Protein AF-A0A3B0P993-F1 (afdb_monomer)

Radius of gyration: 20.45 Å; Cα contacts (8 Å, |Δi|>4): 70; chains: 1; bounding box: 57×30×55 Å

Solvent-accessible surface area (backbone atoms only — not comparable to full-atom values): 8288 Å² total; per-residue (Å²): 116,65,70,58,52,64,53,58,71,72,54,62,94,84,60,51,72,66,60,55,51,49,55,52,50,53,56,50,48,55,52,50,50,55,50,50,53,48,50,67,77,41,69,59,47,69,56,50,50,52,48,49,60,72,43,39,36,66,57,96,40,86,86,69,94,47,71,62,39,59,54,47,39,54,50,52,52,45,42,50,71,76,55,76,57,54,75,66,53,48,53,49,50,48,57,74,64,61,48,96,76,69,43,75,66,50,54,52,52,27,51,50,48,50,62,77,32,44,68,51,31,53,48,32,42,47,52,48,48,34,70,76,63,71,51,90,75,83,82,84,129

Sequence (141 aa):
MEIIKDIVSKFSITATKEEIIDEINKKLKNSSQIKNEFIEKYKGYEIIEKLIDYFDIFNDCKVTKSVSLTTTVKQMIFQRIKDPKSILGTCNEMKEHNLKTFSKNSFYRALEYISDNRNEILKNINAKLMNDFKRNVEVIW

Mean predicted aligned error: 13.57 Å

Organism: Mycoplasmopsis synoviae (NCBI:txid2109)

Structure (mmCIF, N/CA/C/O backbone):
data_AF-A0A3B0P993-F1
#
_entry.id   AF-A0A3B0P993-F1
#
loop_
_atom_site.group_PDB
_atom_site.id
_atom_site.type_symbol
_atom_site.label_atom_id
_atom_site.label_alt_id
_atom_site.label_comp_id
_atom_site.label_asym_id
_atom_site.label_entity_id
_atom_site.label_seq_id
_atom_site.pdbx_PDB_ins_code
_atom_site.Cartn_x
_atom_site.Cartn_y
_atom_site.Cartn_z
_atom_site.occupancy
_atom_site.B_iso_or_equiv
_atom_site.auth_seq_id
_atom_site.auth_comp_id
_atom_site.auth_asym_id
_atom_site.auth_atom_id
_atom_site.pdbx_PDB_model_num
ATOM 1 N N . MET A 1 1 ? -20.083 -5.662 11.029 1.00 49.81 1 MET A N 1
ATOM 2 C CA . MET A 1 1 ? -21.215 -6.247 11.784 1.00 49.81 1 MET A CA 1
ATOM 3 C C . MET A 1 1 ? -20.991 -6.177 13.303 1.00 49.81 1 MET A C 1
ATOM 5 O O . MET A 1 1 ? -21.950 -5.935 14.021 1.00 49.81 1 MET A O 1
ATOM 9 N N . GLU A 1 2 ? -19.748 -6.288 13.796 1.00 57.84 2 GLU A N 1
ATOM 10 C CA . GLU A 1 2 ? -19.408 -6.186 15.235 1.00 57.84 2 GLU A CA 1
ATOM 11 C C . GLU A 1 2 ? -19.744 -4.836 15.888 1.00 57.84 2 GLU A C 1
ATOM 13 O O . GLU A 1 2 ? -20.284 -4.818 16.985 1.00 57.84 2 GLU A O 1
ATOM 18 N N . ILE A 1 3 ? -19.524 -3.712 15.196 1.00 56.56 3 ILE A N 1
ATOM 19 C CA . ILE A 1 3 ? -19.797 -2.365 15.739 1.00 56.56 3 ILE A CA 1
ATOM 20 C C . ILE A 1 3 ? -21.279 -2.181 16.100 1.00 56.56 3 ILE A C 1
ATOM 22 O O . ILE A 1 3 ? -21.594 -1.582 17.119 1.00 56.56 3 ILE A O 1
ATOM 26 N N . ILE A 1 4 ? -22.194 -2.716 15.285 1.00 60.47 4 ILE A N 1
ATOM 27 C CA . ILE A 1 4 ? -23.638 -2.615 15.543 1.00 60.47 4 ILE A CA 1
ATOM 28 C C . ILE A 1 4 ? -24.016 -3.482 16.750 1.00 60.47 4 ILE A C 1
ATOM 30 O O . ILE A 1 4 ? -24.752 -3.023 17.617 1.00 60.47 4 ILE A O 1
ATOM 34 N N . LYS A 1 5 ? -23.457 -4.697 16.859 1.00 68.88 5 LYS A N 1
ATOM 35 C CA . LYS A 1 5 ? -23.666 -5.569 18.027 1.00 68.88 5 LYS A CA 1
ATOM 36 C C . LYS A 1 5 ? -23.167 -4.932 19.327 1.00 68.88 5 LYS A C 1
ATOM 38 O O . LYS A 1 5 ? -23.862 -5.015 20.330 1.00 68.88 5 LYS A O 1
ATOM 43 N N . ASP A 1 6 ? -22.015 -4.266 19.288 1.00 72.69 6 ASP A N 1
ATOM 44 C CA . ASP A 1 6 ? -21.411 -3.605 20.454 1.00 72.69 6 ASP A CA 1
ATOM 45 C C . ASP A 1 6 ? -22.116 -2.295 20.859 1.00 72.69 6 ASP A C 1
ATOM 47 O O . ASP A 1 6 ? -21.947 -1.793 21.970 1.00 72.69 6 ASP A O 1
ATOM 51 N N . ILE A 1 7 ? -22.899 -1.703 19.952 1.00 66.81 7 ILE A N 1
ATOM 52 C CA . ILE A 1 7 ? -23.781 -0.571 20.263 1.00 66.81 7 ILE A CA 1
ATOM 53 C C . ILE A 1 7 ? -25.062 -1.092 20.911 1.00 66.81 7 ILE A C 1
ATOM 55 O O . ILE A 1 7 ? -25.438 -0.604 21.970 1.00 66.81 7 ILE A O 1
ATOM 59 N N . VAL A 1 8 ? -25.692 -2.107 20.314 1.00 70.88 8 VAL A N 1
ATOM 60 C CA . VAL A 1 8 ? -26.946 -2.692 20.814 1.00 70.88 8 VAL A CA 1
ATOM 61 C C . VAL A 1 8 ? -26.760 -3.342 22.190 1.00 70.88 8 VAL A C 1
ATOM 63 O O . VAL A 1 8 ? -27.646 -3.231 23.029 1.00 70.88 8 VAL A O 1
ATOM 66 N N . SER A 1 9 ? -25.598 -3.943 22.472 1.00 76.00 9 SER A N 1
ATOM 67 C CA . SER A 1 9 ? -25.293 -4.552 23.779 1.00 76.00 9 SER A CA 1
ATOM 68 C C . SER A 1 9 ? -25.231 -3.558 24.946 1.00 76.00 9 SER A C 1
ATOM 70 O O . SE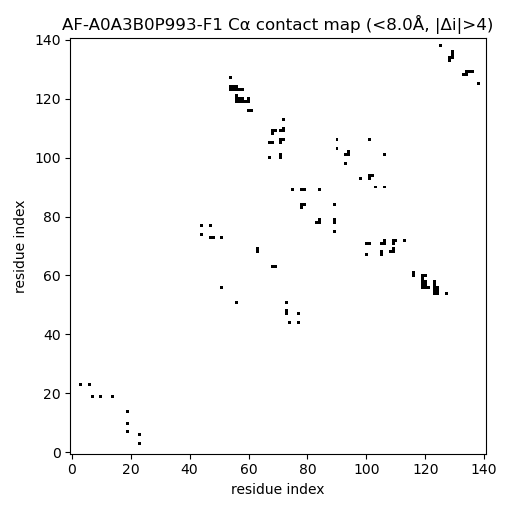R A 1 9 ? -25.266 -3.981 26.099 1.00 76.00 9 SER A O 1
ATOM 72 N N . LYS A 1 10 ? -25.130 -2.252 24.667 1.00 79.00 10 LYS A N 1
ATOM 73 C CA . LYS A 1 10 ? -25.036 -1.182 25.676 1.00 79.00 10 LYS A CA 1
ATOM 74 C C . LYS A 1 10 ? -26.390 -0.567 26.029 1.00 79.00 10 LYS A C 1
ATOM 76 O O . LYS A 1 10 ? -26.448 0.273 26.923 1.00 79.00 10 LYS A O 1
ATOM 81 N N . PHE A 1 11 ? -27.460 -0.963 25.344 1.00 79.31 11 PHE A N 1
ATOM 82 C CA . PHE A 1 11 ? -28.809 -0.482 25.620 1.00 79.31 11 PHE A CA 1
ATOM 83 C C . PHE A 1 11 ? -29.525 -1.358 26.651 1.00 79.31 11 PHE A C 1
ATOM 85 O O . PHE A 1 11 ? -29.370 -2.577 26.678 1.00 79.31 11 PHE A O 1
ATOM 92 N N . SER A 1 12 ? -30.335 -0.717 27.497 1.00 75.62 12 SER A N 1
ATOM 93 C CA . SER A 1 12 ? -31.264 -1.408 28.396 1.00 75.62 12 SER A CA 1
ATOM 94 C C . SER A 1 12 ? -32.321 -2.176 27.595 1.00 75.62 12 SER A C 1
ATOM 96 O O . SER A 1 12 ? -32.716 -1.747 26.514 1.00 75.62 12 SER A O 1
ATOM 98 N N . ILE A 1 13 ? -32.857 -3.259 28.166 1.00 68.88 13 ILE A N 1
ATOM 99 C CA . ILE A 1 13 ? -33.967 -4.049 27.593 1.00 68.88 13 ILE A CA 1
ATOM 100 C C . ILE A 1 13 ? -35.227 -3.184 27.380 1.00 68.88 13 ILE A C 1
ATOM 102 O O . ILE A 1 13 ? -36.074 -3.500 26.552 1.00 68.88 13 ILE A O 1
ATOM 106 N N . THR A 1 14 ? -35.340 -2.072 28.109 1.00 73.81 14 THR A N 1
ATOM 107 C CA . THR A 1 14 ? -36.441 -1.104 28.006 1.00 73.81 14 THR A CA 1
ATOM 108 C C . THR A 1 14 ? -36.248 -0.049 26.916 1.00 73.81 14 THR A C 1
ATOM 110 O O . THR A 1 14 ? -37.134 0.780 26.735 1.00 73.81 14 THR A O 1
ATOM 113 N N . ALA A 1 15 ? -35.100 -0.029 26.231 1.00 74.94 15 ALA A N 1
ATOM 114 C CA . ALA A 1 15 ? -34.830 0.948 25.183 1.00 74.94 15 ALA A CA 1
ATOM 115 C C . ALA A 1 15 ? -35.741 0.710 23.977 1.00 74.94 15 ALA A C 1
ATOM 117 O O . ALA A 1 15 ? -35.928 -0.422 23.520 1.00 74.94 15 ALA A O 1
ATOM 118 N N . THR A 1 16 ? -36.300 1.792 23.451 1.00 81.81 16 THR A N 1
ATOM 119 C CA . THR A 1 16 ? -37.179 1.721 22.287 1.00 81.81 16 THR A CA 1
ATOM 120 C C . THR A 1 16 ? -36.376 1.517 21.008 1.00 81.81 16 THR A C 1
ATOM 122 O O . THR A 1 16 ? -35.192 1.853 20.900 1.00 81.81 16 THR A O 1
ATOM 125 N N . LYS A 1 17 ? -37.032 0.941 19.999 1.00 77.12 17 LYS A N 1
ATOM 126 C CA . LYS A 1 17 ? -36.412 0.680 18.700 1.00 77.12 17 LYS A CA 1
ATOM 127 C C . LYS A 1 17 ? -35.928 1.977 18.045 1.00 77.12 17 LYS A C 1
ATOM 129 O O . LYS A 1 17 ? -34.856 1.968 17.441 1.00 77.12 17 LYS A O 1
ATOM 134 N N . GLU A 1 18 ? -36.684 3.068 18.173 1.00 78.94 18 GLU A N 1
ATOM 135 C CA . GLU A 1 18 ? -36.289 4.376 17.646 1.00 78.94 18 GLU A CA 1
ATOM 136 C C . GLU A 1 18 ? -34.993 4.895 18.287 1.00 78.94 18 GLU A C 1
ATOM 138 O O . GLU A 1 18 ? -34.088 5.294 17.558 1.00 78.94 18 GLU A O 1
ATOM 143 N N . GLU A 1 19 ? -34.843 4.812 19.612 1.00 78.75 19 GLU A N 1
ATOM 144 C CA . GLU A 1 19 ? -33.644 5.290 20.328 1.00 78.75 19 GLU A CA 1
ATOM 145 C C . GLU A 1 19 ? -32.369 4.547 19.905 1.00 78.75 19 GLU A C 1
ATOM 147 O O . GLU A 1 19 ? -31.313 5.153 19.703 1.00 78.75 19 GLU A O 1
ATOM 152 N N . ILE A 1 20 ? -32.469 3.227 19.725 1.00 77.31 20 ILE A N 1
ATOM 153 C CA . ILE A 1 20 ? -31.347 2.394 19.278 1.00 77.31 20 ILE A CA 1
ATOM 154 C C . ILE A 1 20 ? -30.950 2.762 17.842 1.00 77.31 20 ILE A C 1
ATOM 156 O O . ILE A 1 20 ? -29.761 2.880 17.533 1.00 77.31 20 ILE A O 1
ATOM 160 N N . ILE A 1 21 ? -31.934 2.951 16.956 1.00 75.69 21 ILE A N 1
ATOM 161 C CA . ILE A 1 21 ? -31.700 3.336 15.558 1.00 75.69 21 ILE A CA 1
ATOM 162 C C . ILE A 1 21 ? -31.060 4.725 15.481 1.00 75.69 21 ILE A C 1
ATOM 164 O O . ILE A 1 21 ? -30.110 4.908 14.715 1.00 75.69 21 ILE A O 1
ATOM 168 N N . ASP A 1 22 ? -31.520 5.681 16.285 1.00 80.81 22 ASP A N 1
ATOM 169 C CA . ASP A 1 22 ? -30.977 7.037 16.301 1.00 80.81 22 ASP A CA 1
ATOM 170 C C . ASP A 1 22 ? -29.520 7.069 16.762 1.00 80.81 22 ASP A C 1
ATOM 172 O O . ASP A 1 22 ? -28.690 7.705 16.111 1.00 80.81 22 ASP A O 1
ATOM 176 N N . GLU A 1 23 ? -29.154 6.327 17.807 1.00 76.75 23 GLU A N 1
ATOM 177 C CA . GLU A 1 23 ? -27.768 6.279 18.286 1.00 76.75 23 GLU A CA 1
ATOM 178 C C . GLU A 1 23 ? -26.833 5.564 17.296 1.00 76.75 23 GLU A C 1
ATOM 180 O O . GLU A 1 23 ? -25.693 5.996 17.072 1.00 76.75 23 GLU A O 1
ATOM 185 N N . ILE A 1 24 ? -27.321 4.505 16.638 1.00 74.56 24 ILE A N 1
ATOM 186 C CA . ILE A 1 24 ? -26.608 3.851 15.532 1.00 74.56 24 ILE A CA 1
ATOM 187 C C . ILE A 1 24 ? -26.379 4.858 14.399 1.00 74.56 24 ILE A C 1
ATOM 189 O O . ILE A 1 24 ? -25.248 5.012 13.931 1.00 74.56 24 ILE A O 1
ATOM 193 N N . ASN A 1 25 ? -27.417 5.589 13.992 1.00 73.81 25 ASN A N 1
ATOM 194 C CA . ASN A 1 25 ? -27.337 6.585 12.926 1.00 73.81 25 ASN A CA 1
ATOM 195 C C . ASN A 1 25 ? -26.419 7.755 13.291 1.00 73.81 25 ASN A C 1
ATOM 197 O O . ASN A 1 25 ? -25.673 8.230 12.436 1.00 73.81 25 ASN A O 1
ATOM 201 N N . LYS A 1 26 ? -26.409 8.195 14.551 1.00 77.62 26 LYS A N 1
ATOM 202 C CA . LYS A 1 26 ? -25.550 9.274 15.058 1.00 77.62 26 LYS A CA 1
ATOM 203 C C . LYS A 1 26 ? -24.074 8.876 15.018 1.00 77.62 26 LYS A C 1
ATOM 205 O O . LYS A 1 26 ? -23.242 9.617 14.492 1.00 77.62 26 LYS A O 1
ATOM 210 N N . LYS A 1 27 ? -23.741 7.661 15.468 1.00 68.94 27 LYS A N 1
ATOM 211 C CA . LYS A 1 27 ? -22.371 7.122 15.389 1.00 68.94 27 LYS A CA 1
ATOM 212 C C . LYS A 1 27 ? -21.928 6.843 13.954 1.00 68.94 27 LYS A C 1
ATOM 214 O O . LYS A 1 27 ? -20.772 7.098 13.611 1.00 68.94 27 LYS A O 1
ATOM 219 N N . LEU A 1 28 ? -22.832 6.370 13.097 1.00 65.69 28 LEU A N 1
ATOM 220 C CA . LEU A 1 28 ? -22.545 6.170 11.677 1.00 65.69 28 LEU A CA 1
ATOM 221 C C . LEU A 1 28 ? -22.375 7.502 10.932 1.00 65.69 28 LEU A C 1
ATOM 223 O O . LEU A 1 28 ? -21.454 7.608 10.120 1.00 65.69 28 LEU A O 1
ATOM 227 N N . LYS A 1 29 ? -23.152 8.545 11.252 1.00 63.62 29 LYS A N 1
ATOM 228 C CA . LYS A 1 29 ? -22.956 9.906 10.721 1.00 63.62 29 LYS A CA 1
ATOM 229 C C . LYS A 1 29 ? -21.584 10.468 11.092 1.00 63.62 29 LYS A C 1
ATOM 231 O O . LYS A 1 29 ? -20.867 10.912 10.198 1.00 63.62 29 LYS A O 1
ATOM 236 N N . ASN A 1 30 ? -21.147 10.335 12.343 1.00 57.28 30 ASN A N 1
ATOM 237 C CA . ASN A 1 30 ? -19.790 10.740 12.736 1.00 57.28 30 ASN A CA 1
ATOM 238 C C . ASN A 1 30 ? -18.710 9.950 11.970 1.00 57.28 30 ASN A C 1
ATOM 240 O O . ASN A 1 30 ? -17.683 10.502 11.582 1.00 57.28 30 ASN A O 1
ATOM 244 N N . SER A 1 31 ? -18.955 8.672 11.657 1.00 53.19 31 SER A N 1
ATOM 245 C CA . SER A 1 31 ? -18.044 7.879 10.814 1.00 53.19 31 SER A CA 1
ATOM 246 C C . SER A 1 31 ? -17.995 8.347 9.351 1.00 53.19 31 SER A C 1
ATOM 248 O O . SER A 1 31 ? -16.947 8.241 8.711 1.00 53.19 31 SER A O 1
ATOM 250 N N . SER A 1 32 ? -19.097 8.897 8.828 1.00 49.88 32 SER A N 1
ATOM 251 C CA . SER A 1 32 ? -19.141 9.514 7.497 1.00 49.88 32 SER A CA 1
ATOM 252 C C . SER A 1 32 ? -18.419 10.865 7.458 1.00 49.88 32 SER A C 1
ATOM 254 O O . SER A 1 32 ? -17.768 11.176 6.467 1.00 49.88 32 SER A O 1
ATOM 256 N N . GLN A 1 33 ? -18.422 11.608 8.567 1.00 51.19 33 GLN A N 1
ATOM 257 C CA . GLN A 1 33 ? -17.643 12.839 8.728 1.00 51.19 33 GLN A CA 1
ATOM 258 C C . GLN A 1 33 ? -16.131 12.558 8.711 1.00 51.19 33 GLN A C 1
ATOM 260 O O . GLN A 1 33 ? -15.401 13.204 7.967 1.00 51.19 33 GLN A O 1
ATOM 265 N N . ILE A 1 34 ? -15.680 11.503 9.404 1.00 48.59 34 ILE A 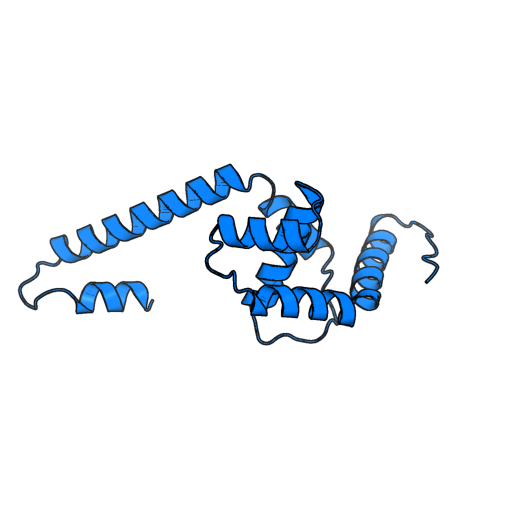N 1
ATOM 266 C CA . ILE A 1 34 ? -14.284 11.024 9.351 1.00 48.59 34 ILE A CA 1
ATOM 267 C C . ILE A 1 34 ? -13.893 10.584 7.928 1.00 48.59 34 ILE A C 1
ATOM 269 O O . ILE A 1 34 ? -12.764 10.809 7.494 1.00 48.59 34 ILE A O 1
ATOM 273 N N . LYS A 1 35 ? -14.815 9.960 7.178 1.00 47.97 35 LYS A N 1
ATOM 274 C CA . LYS A 1 35 ? -14.595 9.639 5.757 1.00 47.97 35 LYS A CA 1
ATOM 275 C C . LYS A 1 35 ? -14.429 10.902 4.912 1.00 47.97 35 LYS A C 1
ATOM 277 O O . LYS A 1 35 ? -13.537 10.926 4.075 1.00 47.97 35 LYS A O 1
ATOM 282 N N . ASN A 1 36 ? -15.239 11.933 5.138 1.00 46.41 36 ASN A N 1
ATOM 283 C CA . ASN A 1 36 ? -15.154 13.187 4.389 1.00 46.41 36 ASN A CA 1
ATOM 284 C C . ASN A 1 36 ? -13.864 13.964 4.696 1.00 46.41 36 ASN A C 1
ATOM 286 O O . ASN A 1 36 ? -13.207 14.411 3.763 1.00 46.41 36 ASN A O 1
ATOM 290 N N . GLU A 1 37 ? -13.430 14.033 5.957 1.00 51.12 37 GLU A N 1
ATOM 291 C CA . GLU A 1 37 ? -12.129 14.620 6.327 1.00 51.12 37 GLU A CA 1
ATOM 292 C C . GLU A 1 37 ? -10.949 13.841 5.729 1.00 51.12 37 GLU A C 1
ATOM 294 O O . GLU A 1 37 ? -9.970 14.428 5.267 1.00 51.12 37 GLU A O 1
ATOM 299 N N . PHE A 1 38 ? -11.043 12.508 5.690 1.00 49.81 38 PHE A N 1
ATOM 300 C CA . PHE A 1 38 ? -10.054 11.667 5.022 1.00 49.81 38 PHE A CA 1
ATOM 301 C C . PHE A 1 38 ? -10.016 11.940 3.511 1.00 49.81 38 PHE A C 1
ATOM 303 O O . PHE A 1 38 ? -8.941 12.154 2.958 1.00 49.81 38 PHE A O 1
ATOM 310 N N . ILE A 1 39 ? -11.171 11.999 2.846 1.00 52.06 39 ILE A N 1
ATOM 311 C CA . ILE A 1 39 ? -11.277 12.297 1.409 1.00 52.06 39 ILE A CA 1
ATOM 312 C C . ILE A 1 39 ? -10.712 13.689 1.089 1.00 52.06 39 ILE A C 1
ATOM 314 O O . ILE A 1 39 ? -9.992 13.839 0.102 1.00 52.06 39 ILE A O 1
ATOM 318 N N . GLU A 1 40 ? -10.972 14.698 1.923 1.00 55.62 40 GLU A N 1
ATOM 319 C CA . GLU A 1 40 ? -10.424 16.044 1.723 1.00 55.62 40 GLU A CA 1
ATOM 320 C C . GLU A 1 40 ? -8.908 16.115 1.954 1.00 55.62 40 GLU A C 1
ATOM 322 O O . GLU A 1 40 ? -8.197 16.730 1.156 1.00 55.62 40 GLU A O 1
ATOM 327 N N . LYS A 1 41 ? -8.389 15.452 2.993 1.00 57.78 41 LYS A N 1
ATOM 328 C CA . LYS A 1 41 ? -6.956 15.451 3.345 1.00 57.78 41 LYS A CA 1
ATOM 329 C C . LYS A 1 41 ? -6.093 14.593 2.410 1.00 57.78 41 LYS A C 1
ATOM 331 O O . LYS A 1 41 ? -4.893 14.850 2.250 1.00 57.78 41 LYS A O 1
ATOM 336 N N . TYR A 1 42 ? -6.704 13.583 1.796 1.00 58.94 42 TYR A N 1
ATOM 337 C CA . TYR A 1 42 ? -6.069 12.602 0.917 1.00 58.94 42 TYR A CA 1
ATOM 338 C C . TYR A 1 42 ? -6.610 12.663 -0.517 1.00 58.94 42 TYR A C 1
ATOM 340 O O . TYR A 1 42 ? -6.644 11.643 -1.210 1.00 58.94 42 TYR A O 1
ATOM 348 N N . LYS A 1 43 ? -6.993 13.854 -1.003 1.00 64.31 43 LYS A N 1
ATOM 349 C CA . LYS A 1 43 ? -7.268 14.072 -2.433 1.00 64.31 43 LYS A CA 1
ATOM 350 C C . LYS A 1 43 ? -6.126 13.480 -3.270 1.00 64.31 43 LYS A C 1
ATOM 352 O O . LYS A 1 43 ? -4.964 13.824 -3.077 1.00 64.31 43 LYS A O 1
ATOM 357 N N . GLY A 1 44 ? -6.461 12.551 -4.164 1.00 68.94 44 GLY A N 1
ATOM 358 C CA . GLY A 1 44 ? -5.492 11.840 -5.006 1.00 68.94 44 GL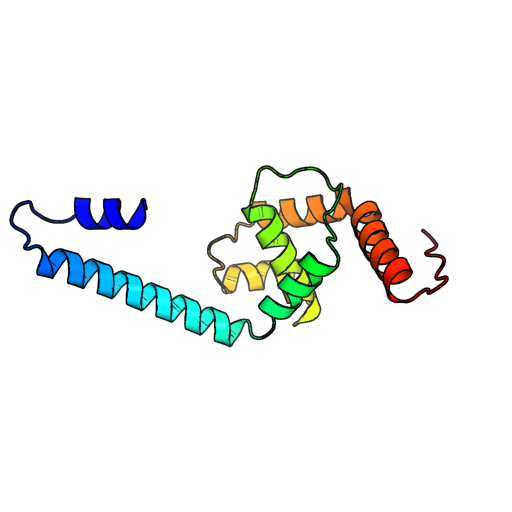Y A CA 1
ATOM 359 C C . GLY A 1 44 ? -4.976 10.505 -4.453 1.00 68.94 44 GLY A C 1
ATOM 360 O O . GLY A 1 44 ? -4.380 9.754 -5.218 1.00 68.94 44 GLY A O 1
ATOM 361 N N . TYR A 1 45 ? -5.252 10.136 -3.196 1.00 76.31 45 TYR A N 1
ATOM 362 C CA . TYR A 1 45 ? -4.919 8.795 -2.685 1.00 76.31 45 TYR A CA 1
ATOM 363 C C . TYR A 1 45 ? -5.635 7.701 -3.475 1.00 76.31 45 TYR A C 1
ATOM 365 O O . TYR A 1 45 ? -5.008 6.726 -3.868 1.00 76.31 45 TYR A O 1
ATOM 373 N N . GLU A 1 46 ? -6.912 7.914 -3.802 1.00 76.12 46 GLU A N 1
ATOM 374 C CA . GLU A 1 46 ? -7.681 7.005 -4.660 1.00 76.12 46 GLU A CA 1
ATOM 375 C C . GLU A 1 46 ? -7.041 6.845 -6.052 1.00 76.12 46 GLU A C 1
ATOM 377 O O . GLU A 1 46 ? -7.079 5.764 -6.632 1.00 76.12 46 GLU A O 1
ATOM 382 N N . ILE A 1 47 ? -6.412 7.900 -6.584 1.00 79.25 47 ILE A N 1
ATOM 383 C CA . ILE A 1 47 ? -5.713 7.845 -7.877 1.00 79.25 47 ILE A CA 1
ATOM 384 C C . ILE A 1 47 ? -4.463 6.971 -7.755 1.00 79.25 47 ILE A C 1
ATOM 386 O O . ILE A 1 47 ? -4.231 6.120 -8.610 1.00 79.25 47 ILE A O 1
ATOM 390 N N . ILE A 1 48 ? -3.682 7.145 -6.685 1.00 80.00 48 ILE A N 1
ATOM 391 C CA . ILE A 1 48 ? -2.501 6.312 -6.421 1.00 80.00 48 ILE A CA 1
ATOM 392 C C . ILE A 1 48 ? -2.899 4.860 -6.167 1.00 80.00 48 ILE A C 1
ATOM 394 O O . ILE A 1 48 ? -2.240 3.958 -6.669 1.00 80.00 48 ILE A O 1
ATOM 398 N N . GLU A 1 49 ? -3.987 4.618 -5.441 1.00 81.69 49 GLU A N 1
ATOM 399 C CA . GLU A 1 49 ? -4.502 3.271 -5.213 1.00 81.69 49 GLU A CA 1
ATOM 400 C C . GLU A 1 49 ? -4.905 2.598 -6.529 1.00 81.69 49 GLU A C 1
ATOM 402 O O . GLU A 1 49 ? -4.426 1.504 -6.814 1.00 81.69 49 GLU A O 1
ATOM 407 N N . LYS A 1 50 ? -5.668 3.294 -7.383 1.00 83.94 50 LYS A N 1
ATOM 408 C CA . LYS A 1 50 ? -6.018 2.811 -8.727 1.00 83.94 50 LYS A CA 1
ATOM 409 C C . LYS A 1 50 ? -4.794 2.577 -9.608 1.00 83.94 50 LYS A C 1
ATOM 411 O O . LYS A 1 50 ? -4.790 1.621 -10.372 1.00 83.94 50 LYS A O 1
ATOM 416 N N . LEU A 1 51 ? -3.764 3.420 -9.516 1.00 83.38 51 LEU A N 1
ATOM 417 C CA . LEU A 1 51 ? -2.499 3.221 -10.231 1.00 83.38 51 LEU A CA 1
ATOM 418 C C . LEU A 1 51 ? -1.785 1.957 -9.750 1.00 83.38 51 LEU A C 1
ATOM 420 O O . LEU A 1 51 ? -1.414 1.120 -10.562 1.00 83.38 51 LEU A O 1
ATOM 424 N N . ILE A 1 52 ? -1.621 1.800 -8.438 1.00 84.50 52 ILE A N 1
ATOM 425 C CA . ILE A 1 52 ? -0.986 0.620 -7.841 1.00 84.50 52 ILE A CA 1
ATOM 426 C C . ILE A 1 52 ? -1.721 -0.659 -8.261 1.00 84.50 52 ILE A C 1
ATOM 428 O O . ILE A 1 52 ? -1.069 -1.631 -8.637 1.00 84.50 52 ILE A O 1
ATOM 432 N N . ASP A 1 53 ? -3.054 -0.631 -8.244 1.00 85.19 53 ASP A N 1
ATOM 433 C CA . ASP A 1 53 ? -3.891 -1.764 -8.642 1.00 85.19 53 ASP A CA 1
ATOM 434 C C . ASP A 1 53 ? -3.842 -2.011 -10.161 1.00 85.19 53 ASP A C 1
ATOM 436 O O . ASP A 1 53 ? -3.796 -3.156 -10.595 1.00 85.19 53 ASP A O 1
ATOM 440 N N . TYR A 1 54 ? -3.779 -0.959 -10.987 1.00 85.88 54 TYR A N 1
ATOM 441 C CA . TYR A 1 54 ? -3.638 -1.071 -12.446 1.00 85.88 54 TYR A CA 1
ATOM 442 C C . TYR A 1 54 ? -2.342 -1.772 -12.864 1.00 85.88 54 TYR A C 1
ATOM 444 O O . TYR A 1 54 ? -2.339 -2.612 -13.771 1.00 85.88 54 TYR A O 1
ATOM 452 N N . PHE A 1 55 ? -1.236 -1.395 -12.221 1.00 82.69 55 PHE A N 1
ATOM 453 C CA . PHE A 1 55 ? 0.074 -1.987 -12.466 1.00 82.69 55 PHE A CA 1
ATOM 454 C C . PHE A 1 55 ? 0.237 -3.362 -11.818 1.00 82.69 55 PHE A C 1
ATOM 456 O O . PHE A 1 55 ? 1.210 -4.043 -12.130 1.00 82.69 55 PHE A O 1
ATOM 463 N N . ASP A 1 56 ? -0.684 -3.742 -10.928 1.00 84.88 56 ASP A N 1
ATOM 464 C CA . ASP A 1 56 ? -0.634 -4.964 -10.129 1.00 84.88 56 ASP A CA 1
ATOM 465 C C . ASP A 1 56 ? 0.771 -5.212 -9.557 1.00 84.88 56 ASP A C 1
ATOM 467 O 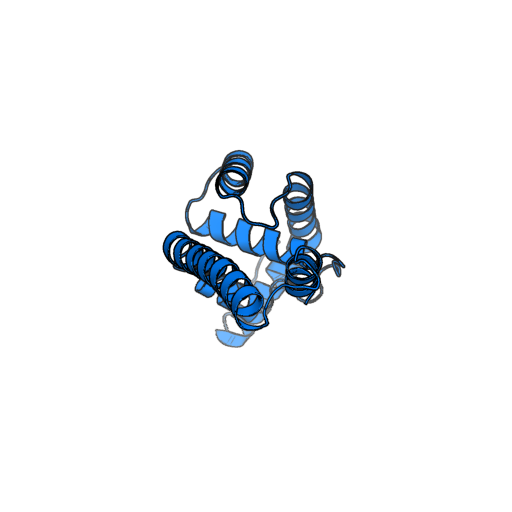O . ASP A 1 56 ? 1.384 -6.268 -9.714 1.00 84.88 56 ASP A O 1
ATOM 471 N N . ILE A 1 57 ? 1.342 -4.169 -8.940 1.00 85.88 57 ILE A N 1
ATOM 472 C CA . ILE A 1 57 ? 2.774 -4.149 -8.597 1.00 85.88 57 ILE A CA 1
ATOM 473 C C . ILE A 1 57 ? 3.164 -5.232 -7.588 1.00 85.88 57 ILE A C 1
ATOM 475 O O . ILE A 1 57 ? 4.344 -5.540 -7.457 1.00 85.88 57 ILE A O 1
ATOM 479 N N . PHE A 1 58 ? 2.189 -5.803 -6.877 1.00 86.31 58 PHE A N 1
ATOM 480 C CA . PHE A 1 58 ? 2.394 -6.872 -5.904 1.00 86.31 58 PHE A CA 1
ATOM 481 C C . PHE A 1 58 ? 2.075 -8.266 -6.456 1.00 86.31 58 PHE A C 1
ATOM 483 O O . PHE A 1 58 ? 2.047 -9.220 -5.676 1.00 86.31 58 PHE A O 1
ATOM 490 N N . ASN A 1 59 ? 1.854 -8.405 -7.768 1.00 84.12 59 ASN A N 1
ATOM 491 C CA . ASN A 1 59 ? 1.717 -9.713 -8.394 1.00 84.12 59 ASN A CA 1
ATOM 492 C C . ASN A 1 59 ? 2.953 -10.583 -8.102 1.00 84.12 59 ASN A C 1
ATOM 494 O O . ASN A 1 59 ? 4.077 -10.081 -8.059 1.00 84.12 59 ASN A O 1
ATOM 498 N N . ASP A 1 60 ? 2.740 -11.870 -7.834 1.00 78.69 60 ASP A N 1
ATOM 499 C CA . ASP A 1 60 ? 3.786 -12.846 -7.484 1.00 78.69 60 ASP A CA 1
ATOM 500 C C . ASP A 1 60 ? 4.716 -12.451 -6.311 1.00 78.69 60 ASP A C 1
ATOM 502 O O . ASP A 1 60 ? 5.711 -13.122 -6.028 1.00 78.69 60 ASP A O 1
ATOM 506 N N . CYS A 1 61 ? 4.383 -11.398 -5.557 1.00 81.19 61 CYS A N 1
ATOM 507 C CA . CYS A 1 61 ? 5.077 -11.054 -4.323 1.00 81.19 61 CYS A CA 1
ATOM 508 C C . CYS A 1 61 ? 4.673 -12.019 -3.202 1.00 81.19 61 CYS A C 1
ATOM 510 O O . CYS A 1 61 ? 3.591 -12.615 -3.221 1.00 81.19 61 CYS A O 1
ATOM 512 N N . LYS A 1 62 ? 5.517 -12.149 -2.167 1.00 74.81 62 LYS A N 1
ATOM 513 C CA . LYS A 1 62 ? 5.220 -13.014 -1.011 1.00 74.81 62 LYS A CA 1
ATOM 514 C C . LYS A 1 62 ? 3.812 -12.719 -0.480 1.00 74.81 62 LYS A C 1
ATOM 516 O O . LYS A 1 62 ? 3.486 -11.574 -0.157 1.00 74.81 62 LYS A O 1
ATOM 521 N N . VAL A 1 63 ? 2.984 -13.756 -0.360 1.00 67.56 63 VAL A N 1
ATOM 522 C CA . VAL A 1 63 ? 1.608 -13.604 0.123 1.00 67.56 63 VAL A CA 1
ATOM 523 C C . VAL A 1 63 ? 1.639 -13.171 1.585 1.00 67.56 63 VAL A C 1
ATOM 525 O O . VAL A 1 63 ? 2.083 -13.906 2.468 1.00 67.56 63 VAL A O 1
ATOM 528 N N . THR A 1 64 ? 1.144 -11.967 1.856 1.00 65.75 64 THR A N 1
ATOM 529 C CA . THR A 1 64 ? 0.926 -11.502 3.222 1.00 65.75 64 THR A CA 1
ATOM 530 C C . THR A 1 64 ? -0.480 -11.874 3.671 1.00 65.75 64 THR A C 1
ATOM 532 O O . THR A 1 64 ? -1.467 -11.561 3.013 1.00 65.75 64 THR A O 1
ATOM 535 N N . LYS A 1 65 ? -0.600 -12.509 4.841 1.00 60.25 65 LYS A N 1
ATOM 536 C CA . LYS A 1 65 ? -1.909 -12.747 5.481 1.00 60.25 65 LYS A CA 1
ATOM 537 C C . LYS A 1 65 ? -2.547 -11.453 6.004 1.00 60.25 65 LYS A C 1
ATOM 539 O O . LYS A 1 65 ? -3.685 -11.459 6.462 1.00 60.25 65 LYS A O 1
ATOM 544 N N . SER A 1 66 ? -1.800 -10.350 5.992 1.00 64.44 66 SER A N 1
ATOM 545 C CA . SER A 1 66 ? -2.179 -9.093 6.617 1.00 64.44 66 SER A CA 1
ATOM 546 C C . SER A 1 66 ? -2.687 -8.112 5.567 1.00 64.44 66 SER A C 1
ATOM 548 O O . SER A 1 66 ? -1.893 -7.406 4.951 1.00 64.44 66 SER A O 1
ATOM 550 N N . VAL A 1 67 ? -4.011 -7.999 5.420 1.00 61.72 67 VAL A N 1
ATOM 551 C CA . VAL A 1 67 ? -4.656 -6.958 4.586 1.00 61.72 67 VAL A CA 1
ATOM 552 C C . VAL A 1 67 ? -4.146 -5.556 4.961 1.00 61.72 67 VAL A C 1
ATOM 554 O O . VAL A 1 67 ? -3.920 -4.710 4.101 1.00 61.72 67 VAL A O 1
ATOM 557 N N . SER A 1 68 ? -3.850 -5.334 6.247 1.00 67.69 68 SER A N 1
ATOM 558 C CA . SER A 1 68 ? -3.280 -4.077 6.743 1.00 67.69 68 SER A CA 1
ATOM 559 C C . SER A 1 68 ? -1.871 -3.774 6.223 1.00 67.69 68 SER A C 1
ATOM 561 O O . SER A 1 68 ? -1.492 -2.604 6.192 1.00 67.69 68 SER A O 1
ATOM 563 N N . LEU A 1 69 ? -1.092 -4.780 5.803 1.00 75.56 69 LEU A N 1
ATOM 564 C CA . LEU A 1 69 ? 0.263 -4.577 5.288 1.00 75.56 69 LEU A CA 1
ATOM 565 C C . LEU A 1 69 ? 0.209 -3.925 3.909 1.00 75.56 69 LEU A C 1
ATOM 567 O O . LEU A 1 69 ? 0.829 -2.886 3.711 1.00 75.56 69 LEU A O 1
ATOM 571 N N . THR A 1 70 ? -0.603 -4.470 3.002 1.00 76.62 70 THR A N 1
ATOM 572 C CA . THR A 1 70 ? -0.809 -3.908 1.661 1.00 76.62 70 THR A CA 1
ATOM 573 C C . THR A 1 70 ? -1.347 -2.482 1.738 1.00 76.62 70 THR A C 1
ATOM 575 O O . THR A 1 70 ? -0.838 -1.591 1.062 1.00 76.62 70 THR A O 1
ATOM 578 N N . THR A 1 71 ? -2.311 -2.222 2.627 1.00 77.94 71 THR A N 1
ATOM 579 C CA . THR A 1 71 ? -2.806 -0.860 2.879 1.00 77.94 71 THR A CA 1
ATOM 580 C C . THR A 1 71 ? -1.701 0.065 3.396 1.00 77.94 71 THR A C 1
ATOM 582 O O . THR A 1 71 ? -1.588 1.196 2.932 1.00 77.94 71 THR A O 1
ATOM 585 N N . THR A 1 72 ? -0.853 -0.406 4.316 1.00 81.44 72 THR A N 1
ATOM 586 C CA . THR A 1 72 ? 0.270 0.390 4.842 1.00 81.44 72 THR A CA 1
ATOM 587 C C . THR A 1 72 ? 1.273 0.724 3.737 1.00 81.44 72 THR A C 1
ATOM 589 O O . THR A 1 72 ? 1.701 1.870 3.630 1.00 81.44 72 THR A O 1
ATOM 592 N N . VAL A 1 73 ? 1.599 -0.237 2.868 1.00 85.56 73 VAL A N 1
ATOM 593 C CA . VAL A 1 73 ? 2.502 -0.027 1.727 1.00 85.56 73 VAL A CA 1
ATOM 594 C C . VAL A 1 73 ? 1.922 0.996 0.743 1.00 85.56 73 VAL A C 1
ATOM 596 O O . VAL A 1 73 ? 2.619 1.943 0.379 1.00 85.56 73 VAL A O 1
ATOM 599 N N . LYS A 1 74 ? 0.642 0.873 0.361 1.00 84.31 74 LYS A N 1
ATOM 600 C CA . LYS A 1 74 ? -0.045 1.852 -0.507 1.00 84.31 74 LYS A CA 1
ATOM 601 C C . LYS A 1 74 ? 0.017 3.266 0.080 1.00 84.31 74 LYS A C 1
ATOM 603 O O . LYS A 1 74 ? 0.339 4.222 -0.624 1.00 84.31 74 LYS A O 1
ATOM 608 N N . GLN A 1 75 ? -0.219 3.400 1.385 1.00 81.12 75 GLN A N 1
ATOM 609 C CA . GLN A 1 75 ? -0.112 4.676 2.099 1.00 81.12 75 GLN A CA 1
ATOM 610 C C . GLN A 1 75 ? 1.314 5.233 2.099 1.00 81.12 75 GLN A C 1
ATOM 612 O O . GLN A 1 75 ? 1.491 6.430 1.887 1.00 81.12 75 GLN A O 1
ATOM 617 N N . MET A 1 76 ? 2.332 4.392 2.288 1.00 84.31 76 MET A N 1
ATOM 618 C CA . MET A 1 76 ? 3.732 4.820 2.224 1.00 84.31 76 MET A CA 1
ATOM 619 C C . MET A 1 76 ? 4.118 5.326 0.831 1.00 84.31 76 MET A C 1
ATOM 621 O O . MET A 1 76 ? 4.765 6.368 0.723 1.00 84.31 76 MET A O 1
ATOM 625 N N . ILE A 1 77 ? 3.696 4.624 -0.226 1.00 85.44 77 ILE A N 1
ATOM 626 C CA . ILE A 1 77 ? 3.921 5.044 -1.617 1.00 85.44 77 ILE A CA 1
ATOM 627 C C . ILE A 1 77 ? 3.237 6.387 -1.872 1.00 85.44 77 ILE A C 1
ATOM 629 O O . ILE A 1 77 ? 3.869 7.310 -2.381 1.00 85.44 77 ILE A O 1
ATOM 633 N N . PHE A 1 78 ? 1.976 6.532 -1.457 1.00 84.31 78 PHE A N 1
ATOM 634 C CA . PHE A 1 78 ? 1.257 7.795 -1.586 1.00 84.31 78 PHE A CA 1
ATOM 635 C C . PHE A 1 78 ? 1.987 8.949 -0.899 1.00 84.31 78 PHE A C 1
ATOM 637 O O . PHE A 1 78 ? 2.178 9.989 -1.523 1.00 84.31 78 PHE A O 1
ATOM 644 N N . GLN A 1 79 ? 2.423 8.775 0.354 1.00 80.56 79 GLN A N 1
ATOM 645 C CA . GLN A 1 79 ? 3.135 9.839 1.064 1.00 80.56 79 GLN A CA 1
ATOM 646 C C . GLN A 1 79 ? 4.435 10.205 0.353 1.00 80.56 79 GLN A C 1
ATOM 648 O O . GLN A 1 79 ? 4.735 11.383 0.210 1.00 80.56 79 GLN A O 1
ATOM 653 N N . ARG A 1 80 ? 5.161 9.218 -0.186 1.00 83.44 80 ARG A N 1
ATOM 654 C CA . ARG A 1 80 ? 6.370 9.480 -0.973 1.00 83.44 80 ARG A CA 1
ATOM 655 C C . ARG A 1 80 ? 6.127 10.278 -2.248 1.00 83.44 80 ARG A C 1
ATOM 657 O O . ARG A 1 80 ? 7.011 11.038 -2.625 1.00 83.44 80 ARG A O 1
ATOM 664 N N . ILE A 1 81 ? 4.974 10.111 -2.891 1.00 83.19 81 ILE A N 1
ATOM 665 C CA . ILE A 1 81 ? 4.595 10.871 -4.089 1.00 83.19 81 ILE A CA 1
ATOM 666 C C . ILE A 1 81 ? 4.079 12.265 -3.711 1.00 83.19 81 ILE A C 1
ATOM 668 O O . ILE A 1 81 ? 4.423 13.242 -4.369 1.00 83.19 81 ILE A O 1
ATOM 672 N N . LYS A 1 82 ? 3.258 12.359 -2.658 1.00 82.44 82 LYS A N 1
ATOM 673 C CA . LYS A 1 82 ? 2.651 13.612 -2.195 1.00 82.44 82 LYS A CA 1
ATOM 674 C C . LYS A 1 82 ? 3.691 14.580 -1.632 1.00 82.44 82 LYS A C 1
ATOM 676 O O . LYS A 1 82 ? 3.673 15.754 -1.983 1.00 82.44 82 LYS A O 1
ATOM 681 N N . ASP A 1 83 ? 4.530 14.100 -0.720 1.00 81.94 83 ASP A N 1
ATOM 682 C CA . ASP A 1 83 ? 5.512 14.903 0.004 1.00 81.94 83 ASP A CA 1
ATOM 683 C C . ASP A 1 83 ? 6.735 14.030 0.358 1.00 81.94 83 ASP A C 1
ATOM 685 O O . ASP A 1 83 ? 6.716 13.273 1.337 1.00 81.94 83 ASP A O 1
ATOM 689 N N . PRO A 1 84 ? 7.801 14.052 -0.464 1.00 84.44 84 PRO A N 1
ATOM 690 C CA . PRO A 1 84 ? 8.919 13.122 -0.348 1.00 84.44 84 PRO A CA 1
ATOM 691 C C . PRO A 1 84 ? 9.793 13.407 0.887 1.00 84.44 84 PRO A C 1
ATOM 693 O O . PRO A 1 84 ? 10.865 14.002 0.804 1.00 84.44 84 PRO A O 1
ATOM 696 N N . LYS A 1 85 ? 9.379 12.891 2.046 1.00 85.88 85 LYS A N 1
ATOM 697 C CA . LYS A 1 85 ? 10.116 12.977 3.319 1.00 85.88 85 LYS A CA 1
ATOM 698 C C . LYS A 1 85 ? 11.081 11.820 3.530 1.00 85.88 85 LYS A C 1
ATOM 700 O O . LYS A 1 85 ? 10.997 10.779 2.886 1.00 85.88 85 LYS A O 1
ATOM 705 N N . SER A 1 86 ? 11.981 11.955 4.503 1.00 88.44 86 SER A N 1
ATOM 706 C CA . SER A 1 86 ? 12.777 10.818 4.985 1.00 88.44 86 SER A CA 1
ATOM 707 C C . SER A 1 86 ? 11.875 9.668 5.470 1.00 88.44 86 SER A C 1
ATOM 709 O O . SER A 1 86 ? 10.696 9.869 5.772 1.00 88.44 86 SER A O 1
ATOM 711 N N . ILE A 1 87 ? 12.421 8.450 5.583 1.00 86.19 87 ILE A N 1
ATOM 712 C CA . ILE A 1 87 ? 11.673 7.292 6.117 1.00 86.19 87 ILE A CA 1
ATOM 713 C C . ILE A 1 87 ? 11.111 7.614 7.510 1.00 86.19 87 ILE A C 1
ATOM 715 O O . ILE A 1 87 ? 9.950 7.331 7.798 1.00 86.19 87 ILE A O 1
ATOM 719 N N . LEU A 1 88 ? 11.918 8.270 8.350 1.00 86.44 88 LEU A N 1
ATOM 720 C CA . LEU A 1 88 ? 11.506 8.709 9.680 1.00 86.44 88 LEU A CA 1
ATOM 721 C C . LEU A 1 88 ? 10.414 9.787 9.620 1.00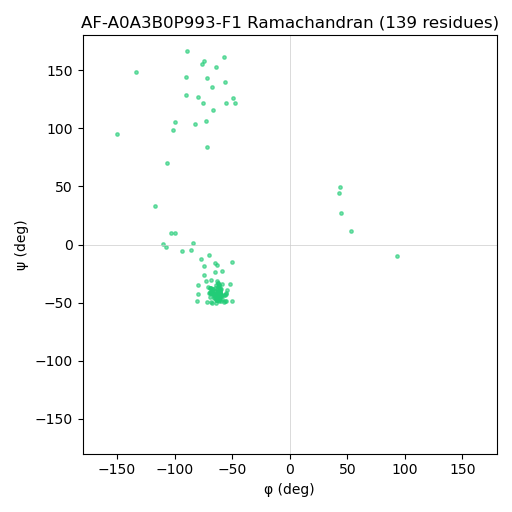 86.44 88 LEU A C 1
ATOM 723 O O . LEU A 1 88 ? 9.431 9.691 10.348 1.00 86.44 88 LEU A O 1
ATOM 727 N N . GLY A 1 89 ? 10.551 10.775 8.730 1.00 85.25 89 GLY A N 1
ATOM 728 C CA . GLY A 1 89 ? 9.535 11.811 8.529 1.00 85.25 89 GLY A CA 1
ATOM 729 C C . GLY A 1 89 ? 8.198 11.227 8.072 1.00 85.25 89 GLY A C 1
ATOM 730 O O . GLY A 1 89 ? 7.158 11.573 8.621 1.00 85.25 89 GLY A O 1
ATOM 731 N N . THR A 1 90 ? 8.240 10.255 7.160 1.00 85.75 90 THR A N 1
ATOM 732 C CA . THR A 1 90 ? 7.053 9.525 6.688 1.00 85.75 90 THR A CA 1
ATOM 733 C C . THR A 1 90 ? 6.400 8.736 7.828 1.00 85.75 90 THR A C 1
ATOM 735 O O . THR A 1 90 ? 5.184 8.777 7.997 1.00 85.75 90 THR A O 1
ATOM 738 N N . CYS A 1 91 ? 7.196 8.048 8.655 1.00 85.69 91 CYS A N 1
ATOM 739 C CA . CYS A 1 91 ? 6.698 7.323 9.827 1.00 85.69 91 CYS A CA 1
ATOM 740 C C . CYS A 1 91 ? 6.002 8.259 10.829 1.00 85.69 91 CYS A C 1
ATOM 742 O O . CYS A 1 91 ? 4.950 7.913 11.368 1.00 85.69 91 CYS A O 1
ATOM 744 N N . ASN A 1 92 ? 6.587 9.430 11.091 1.00 85.62 92 ASN A N 1
ATOM 745 C CA . ASN A 1 92 ? 6.026 10.415 12.016 1.00 85.62 92 ASN A CA 1
ATOM 746 C C . ASN A 1 92 ? 4.719 11.004 11.480 1.00 85.62 92 ASN A C 1
ATOM 748 O O . ASN A 1 92 ? 3.744 11.084 12.217 1.00 85.62 92 ASN A O 1
ATOM 752 N N . GLU A 1 93 ? 4.651 11.317 10.191 1.00 81.88 93 GLU A N 1
ATOM 753 C CA . GLU A 1 93 ? 3.439 11.848 9.567 1.00 81.88 93 GLU A CA 1
ATOM 754 C C . GLU A 1 93 ? 2.301 10.817 9.527 1.00 81.88 93 GLU A C 1
ATOM 756 O O . GLU A 1 93 ? 1.154 11.126 9.852 1.00 81.88 93 GLU A O 1
ATOM 761 N N . MET A 1 94 ? 2.610 9.554 9.211 1.00 80.00 94 MET A N 1
ATOM 762 C CA . MET A 1 94 ? 1.626 8.467 9.282 1.00 80.00 94 MET A CA 1
ATOM 763 C C . MET A 1 94 ? 1.115 8.242 10.713 1.00 80.00 94 MET A C 1
ATOM 765 O O . MET A 1 94 ? -0.062 7.917 10.889 1.00 80.00 94 MET A O 1
ATOM 769 N N . LYS A 1 95 ? 1.968 8.461 11.725 1.00 79.56 95 LYS A N 1
ATOM 770 C CA . LYS A 1 95 ? 1.593 8.443 13.146 1.00 79.56 95 LYS A CA 1
ATOM 771 C C . LYS A 1 95 ? 0.680 9.617 13.505 1.00 79.56 95 LYS A C 1
ATOM 773 O O . LYS A 1 95 ? -0.361 9.406 14.117 1.00 79.56 95 LYS A O 1
ATOM 778 N N . GLU A 1 96 ? 1.051 10.836 13.126 1.00 74.06 96 GLU A N 1
ATOM 779 C CA . GLU A 1 96 ? 0.290 12.062 13.411 1.00 74.06 96 GLU A CA 1
ATOM 780 C C . GLU A 1 96 ? -1.090 12.061 12.754 1.00 74.06 96 GLU A C 1
ATOM 782 O O . GLU A 1 96 ? -2.046 12.622 13.284 1.00 74.06 96 GLU A O 1
ATOM 787 N N . HIS A 1 97 ? -1.219 11.423 11.594 1.00 65.69 97 HIS A N 1
ATOM 788 C CA . HIS A 1 97 ? -2.474 11.375 10.860 1.00 65.69 97 HIS A CA 1
ATOM 789 C C . HIS A 1 97 ? -3.436 10.270 11.311 1.00 65.69 97 HIS A C 1
ATOM 791 O O . HIS A 1 97 ? -4.518 10.182 10.734 1.00 65.69 97 HIS A O 1
ATOM 797 N N . ASN A 1 98 ? -3.090 9.473 12.336 1.00 59.19 98 ASN A N 1
ATOM 798 C CA . ASN A 1 98 ? -3.963 8.463 12.954 1.00 59.19 98 ASN A CA 1
ATOM 799 C C . ASN A 1 98 ? -4.759 7.639 11.925 1.00 59.19 98 ASN A C 1
ATOM 801 O O . ASN A 1 98 ? -5.959 7.384 12.070 1.00 59.19 98 ASN A O 1
ATOM 805 N N . LEU A 1 99 ? -4.083 7.206 10.858 1.00 61.94 99 LEU A N 1
ATOM 806 C CA . LEU A 1 99 ? -4.642 6.226 9.935 1.00 61.94 99 LEU A CA 1
ATOM 807 C C . LEU A 1 99 ? -5.024 5.016 10.792 1.00 61.94 99 LEU A C 1
ATOM 809 O O . LEU A 1 99 ? -4.165 4.488 11.491 1.00 61.94 99 LEU A O 1
ATOM 813 N N . LYS A 1 100 ? -6.298 4.599 10.791 1.00 55.31 100 LYS A N 1
ATOM 814 C CA . LYS A 1 100 ? -6.844 3.549 11.687 1.00 55.31 100 LYS A CA 1
ATOM 815 C C . LYS A 1 100 ? -6.026 2.243 11.734 1.00 55.31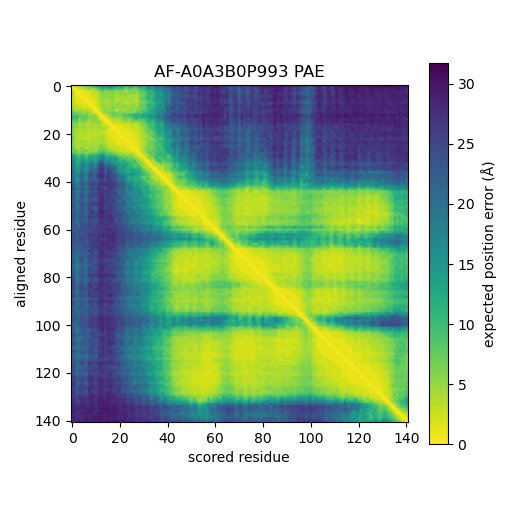 100 LYS A C 1
ATOM 817 O O . LYS A 1 100 ? -6.245 1.416 12.611 1.00 55.31 100 LYS A O 1
ATOM 822 N N . THR A 1 101 ? -5.115 2.046 10.788 1.00 59.16 101 THR A N 1
ATOM 823 C CA . THR A 1 101 ? -4.258 0.874 10.596 1.00 59.16 101 THR A CA 1
ATOM 824 C C . THR A 1 101 ? -2.783 1.096 10.955 1.00 59.16 101 THR A C 1
ATOM 826 O O . THR A 1 101 ? -1.994 0.155 10.846 1.00 59.16 101 THR A O 1
ATOM 829 N N . PHE A 1 102 ? -2.374 2.304 11.358 1.00 69.06 102 PHE A N 1
ATOM 830 C CA . PHE A 1 102 ? -0.970 2.606 11.618 1.00 69.06 102 PHE A CA 1
ATOM 831 C C . PHE A 1 102 ? -0.498 2.003 12.944 1.00 69.06 102 PHE A C 1
ATOM 833 O O . PHE A 1 102 ? -0.983 2.336 14.024 1.00 69.06 102 PHE A O 1
ATOM 840 N N . SER A 1 103 ? 0.525 1.157 12.859 1.00 78.69 103 SER A N 1
ATOM 841 C CA . SER A 1 103 ? 1.370 0.799 13.993 1.00 78.69 103 SER A CA 1
ATOM 842 C C . SER A 1 103 ? 2.829 0.869 13.556 1.00 78.69 103 SER A C 1
ATOM 844 O O . SER A 1 103 ? 3.149 0.575 12.401 1.00 78.69 103 SER A O 1
ATOM 846 N N . LYS A 1 104 ? 3.730 1.219 14.479 1.00 82.25 104 LYS A N 1
ATOM 847 C CA . LYS A 1 104 ? 5.176 1.267 14.208 1.00 82.25 104 LYS A CA 1
ATOM 848 C C . LYS A 1 104 ? 5.683 -0.069 13.640 1.00 82.25 104 LYS A C 1
ATOM 850 O O . LYS A 1 104 ? 6.453 -0.083 12.687 1.00 82.25 104 LYS A O 1
ATOM 855 N N . ASN A 1 105 ? 5.175 -1.187 14.158 1.00 85.12 105 ASN A N 1
ATOM 856 C CA . ASN A 1 105 ? 5.510 -2.523 13.664 1.00 85.12 105 ASN A CA 1
ATOM 857 C C . ASN A 1 105 ? 4.976 -2.771 12.247 1.00 85.12 105 ASN A C 1
ATOM 859 O O . ASN A 1 105 ? 5.693 -3.324 11.419 1.00 85.12 105 ASN A O 1
ATOM 863 N N . SER A 1 106 ? 3.746 -2.342 11.949 1.00 81.94 106 SER A N 1
ATOM 864 C CA . SER A 1 106 ? 3.176 -2.435 10.597 1.00 81.94 106 SER A CA 1
ATOM 865 C C . SER A 1 106 ? 4.005 -1.638 9.589 1.00 81.94 106 SER A C 1
ATOM 867 O O . SER A 1 106 ? 4.235 -2.119 8.486 1.00 81.94 106 SER A O 1
ATOM 869 N N . PHE A 1 107 ? 4.497 -0.458 9.978 1.00 86.69 107 PHE A N 1
ATOM 870 C CA . PHE A 1 107 ? 5.348 0.381 9.134 1.00 86.69 107 PHE A CA 1
ATOM 871 C C . PHE A 1 107 ? 6.686 -0.296 8.803 1.00 86.69 107 PHE A C 1
ATOM 873 O O . PHE A 1 107 ? 7.065 -0.371 7.637 1.00 86.69 107 PHE A O 1
ATOM 880 N N . TYR A 1 108 ? 7.388 -0.850 9.797 1.00 88.31 108 TYR A N 1
ATOM 881 C CA . TYR A 1 108 ? 8.650 -1.553 9.527 1.00 88.31 108 TYR A CA 1
ATOM 882 C C . TYR A 1 108 ? 8.456 -2.843 8.737 1.00 88.31 108 TYR A C 1
ATOM 884 O O . TYR A 1 108 ? 9.231 -3.104 7.824 1.00 88.31 108 TYR A O 1
ATOM 892 N N . ARG A 1 109 ? 7.392 -3.604 9.012 1.00 87.94 109 ARG A N 1
ATOM 893 C CA . ARG A 1 109 ? 7.042 -4.773 8.192 1.00 87.94 109 ARG A CA 1
ATOM 894 C C . ARG A 1 109 ? 6.737 -4.383 6.749 1.00 87.94 109 ARG A C 1
ATOM 896 O O . ARG A 1 109 ? 7.049 -5.142 5.844 1.00 87.94 109 ARG A O 1
ATOM 903 N N . ALA A 1 110 ? 6.136 -3.215 6.522 1.00 88.31 110 ALA A N 1
ATOM 904 C CA . ALA A 1 110 ? 5.889 -2.707 5.176 1.00 88.31 110 ALA A CA 1
ATOM 905 C C . ALA A 1 110 ? 7.196 -2.347 4.454 1.00 88.31 110 ALA A C 1
ATOM 907 O O . ALA A 1 110 ? 7.345 -2.675 3.281 1.00 88.31 110 ALA A O 1
ATOM 908 N N . LEU A 1 111 ? 8.165 -1.742 5.150 1.00 90.06 111 LEU A N 1
ATOM 909 C CA . LEU A 1 111 ? 9.505 -1.503 4.598 1.00 90.06 111 LEU A CA 1
ATOM 910 C C . LEU A 1 111 ? 10.221 -2.808 4.239 1.00 90.06 111 LEU A C 1
ATOM 912 O O . LEU A 1 111 ? 10.756 -2.925 3.141 1.00 90.06 111 LEU A O 1
ATOM 916 N N . GLU A 1 112 ? 10.207 -3.778 5.151 1.00 90.44 112 GLU A N 1
ATOM 917 C CA . GLU A 1 112 ? 10.794 -5.103 4.937 1.00 90.44 112 GLU A CA 1
ATOM 918 C C . GLU A 1 112 ? 10.135 -5.798 3.743 1.00 90.44 112 GLU A C 1
ATOM 920 O O . GLU A 1 112 ? 10.820 -6.270 2.845 1.00 90.44 112 GLU A O 1
ATOM 925 N N . TYR A 1 113 ? 8.806 -5.741 3.656 1.00 90.56 113 TYR A N 1
ATOM 926 C CA . TYR A 1 113 ? 8.052 -6.283 2.532 1.00 90.56 113 TYR A CA 1
ATOM 927 C C . TYR A 1 113 ? 8.447 -5.653 1.191 1.00 90.56 113 TYR A C 1
ATOM 929 O O . TYR A 1 113 ? 8.676 -6.374 0.222 1.00 90.56 113 TYR A O 1
ATOM 937 N N . ILE A 1 114 ? 8.550 -4.323 1.117 1.00 89.81 114 ILE A N 1
ATOM 938 C CA . ILE A 1 114 ? 8.997 -3.632 -0.103 1.00 89.81 114 ILE A CA 1
ATOM 939 C C . ILE A 1 114 ? 10.428 -4.049 -0.456 1.00 89.81 114 ILE A C 1
ATOM 941 O O . ILE A 1 114 ? 10.722 -4.287 -1.624 1.00 89.81 114 ILE A O 1
ATOM 945 N N . SER A 1 115 ? 11.313 -4.145 0.539 1.00 90.69 115 SER A N 1
ATOM 946 C CA . SER A 1 115 ? 12.710 -4.537 0.340 1.00 90.69 115 SER A CA 1
ATOM 947 C C . SER A 1 115 ? 12.825 -5.961 -0.207 1.00 90.69 115 SER A C 1
ATOM 949 O O . SER A 1 115 ? 13.510 -6.182 -1.204 1.00 90.69 115 SER A O 1
ATOM 951 N N . ASP A 1 116 ? 12.109 -6.906 0.400 1.00 91.25 116 ASP A N 1
ATOM 952 C CA . ASP A 1 116 ? 12.092 -8.320 0.023 1.00 91.25 116 ASP A CA 1
ATOM 953 C C . ASP A 1 116 ? 11.554 -8.554 -1.389 1.00 91.25 116 ASP A C 1
ATOM 955 O O . ASP A 1 116 ? 12.017 -9.450 -2.092 1.00 91.25 116 ASP A O 1
ATOM 959 N N . ASN A 1 117 ? 10.564 -7.761 -1.802 1.00 89.75 117 ASN A N 1
ATOM 960 C CA . ASN A 1 117 ? 9.883 -7.922 -3.085 1.00 89.75 117 ASN A CA 1
ATOM 961 C C . ASN A 1 117 ? 10.335 -6.893 -4.134 1.00 89.75 117 ASN A C 1
ATOM 963 O O . ASN A 1 117 ? 9.731 -6.804 -5.199 1.00 89.75 117 ASN A O 1
ATOM 967 N N . ARG A 1 118 ? 11.396 -6.115 -3.869 1.00 89.81 118 ARG A N 1
ATOM 968 C CA . ARG A 1 118 ? 11.830 -4.985 -4.711 1.00 89.81 118 ARG A CA 1
ATOM 969 C C . ARG A 1 118 ? 11.962 -5.352 -6.187 1.00 89.81 118 ARG A C 1
ATOM 971 O O . ARG A 1 118 ? 11.478 -4.622 -7.047 1.00 89.81 118 ARG A O 1
ATOM 978 N N . ASN A 1 119 ? 12.636 -6.463 -6.472 1.00 89.88 119 ASN A N 1
ATOM 979 C CA . ASN A 1 119 ? 12.913 -6.877 -7.844 1.00 89.88 119 ASN A CA 1
ATOM 980 C C . ASN A 1 119 ? 11.627 -7.309 -8.565 1.00 89.88 119 ASN A C 1
ATOM 982 O O . ASN A 1 119 ? 11.426 -6.923 -9.712 1.00 89.88 119 ASN A O 1
ATOM 986 N N . GLU A 1 120 ? 10.734 -8.037 -7.885 1.00 90.56 120 GLU A N 1
ATOM 987 C CA . GLU A 1 120 ? 9.460 -8.466 -8.476 1.00 90.56 120 GLU A CA 1
ATOM 988 C C . GLU A 1 120 ? 8.532 -7.270 -8.713 1.00 90.56 120 GLU A C 1
ATOM 990 O O . GLU A 1 120 ? 7.986 -7.127 -9.801 1.00 90.56 120 GLU A O 1
ATOM 995 N N . ILE A 1 121 ? 8.454 -6.333 -7.761 1.00 89.62 121 ILE A N 1
ATOM 996 C CA . ILE A 1 121 ? 7.699 -5.080 -7.912 1.00 89.62 121 ILE A CA 1
ATOM 997 C C . ILE A 1 121 ?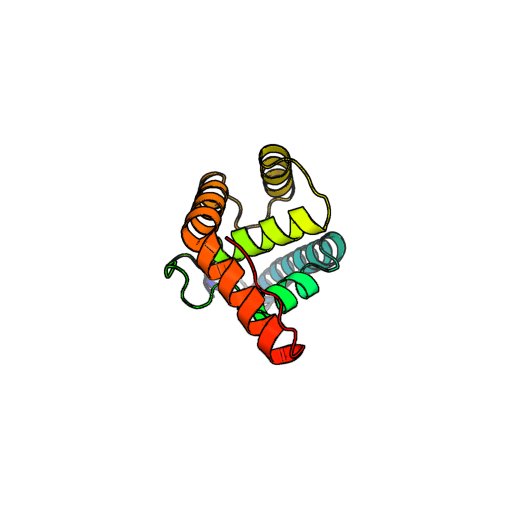 8.153 -4.317 -9.162 1.00 89.62 121 ILE A C 1
ATOM 999 O O . ILE A 1 121 ? 7.332 -3.901 -9.980 1.00 89.62 121 ILE A O 1
ATOM 1003 N N . LEU A 1 122 ? 9.464 -4.141 -9.336 1.00 88.12 122 LEU A N 1
ATOM 1004 C CA . LEU A 1 122 ? 10.016 -3.437 -10.494 1.00 88.12 122 LEU A CA 1
ATOM 1005 C C . LEU A 1 122 ? 9.774 -4.206 -11.800 1.00 88.12 122 LEU A C 1
ATOM 1007 O O . LEU A 1 122 ? 9.455 -3.597 -12.822 1.00 88.12 122 LEU A O 1
ATOM 1011 N N . LYS A 1 123 ? 9.878 -5.537 -11.768 1.00 88.94 123 LYS A N 1
ATOM 1012 C CA . LYS A 1 123 ? 9.590 -6.407 -12.910 1.00 88.94 123 LYS A CA 1
ATOM 1013 C C . LYS A 1 123 ? 8.119 -6.323 -13.325 1.00 88.94 123 LYS A C 1
ATOM 1015 O O . LYS A 1 123 ? 7.859 -6.192 -14.517 1.00 88.94 123 LYS A O 1
ATOM 1020 N N . ASN A 1 124 ? 7.184 -6.304 -12.376 1.00 88.44 124 ASN A N 1
ATOM 1021 C CA . ASN A 1 124 ? 5.748 -6.146 -12.628 1.00 88.44 124 ASN A CA 1
ATOM 1022 C C . ASN A 1 124 ? 5.429 -4.796 -13.273 1.00 88.44 124 ASN A C 1
ATOM 1024 O O . ASN A 1 124 ? 4.746 -4.737 -14.298 1.00 88.44 124 ASN A O 1
ATOM 1028 N N . ILE A 1 125 ? 5.991 -3.713 -12.725 1.00 87.56 125 ILE A N 1
ATOM 1029 C CA . ILE A 1 125 ? 5.853 -2.370 -13.301 1.00 87.56 125 ILE A CA 1
ATOM 1030 C C . ILE A 1 125 ? 6.363 -2.371 -14.744 1.00 87.56 125 ILE A C 1
ATOM 1032 O O . ILE A 1 125 ? 5.658 -1.918 -15.648 1.00 87.56 125 ILE A O 1
ATOM 1036 N N . ASN A 1 126 ? 7.563 -2.910 -14.977 1.00 85.44 126 ASN A N 1
ATOM 1037 C CA . ASN A 1 126 ? 8.145 -2.929 -16.312 1.00 85.44 126 ASN A CA 1
ATOM 1038 C C . ASN A 1 126 ? 7.323 -3.786 -17.282 1.00 85.44 126 ASN A C 1
ATOM 1040 O O . ASN A 1 126 ? 7.026 -3.337 -18.382 1.00 85.44 126 ASN A O 1
ATOM 1044 N N . ALA A 1 127 ? 6.886 -4.980 -16.876 1.00 85.44 127 ALA A N 1
ATOM 1045 C CA . ALA A 1 127 ? 6.068 -5.860 -17.709 1.00 85.44 127 ALA A CA 1
ATOM 1046 C C . ALA A 1 127 ? 4.792 -5.157 -18.197 1.00 85.44 127 ALA A C 1
ATOM 1048 O O . ALA A 1 127 ? 4.455 -5.229 -19.381 1.00 85.44 127 ALA A O 1
ATOM 1049 N N . LYS A 1 128 ? 4.120 -4.409 -17.315 1.00 86.06 128 LYS A N 1
ATOM 1050 C CA . LYS A 1 128 ? 2.941 -3.621 -17.685 1.00 86.06 128 LYS A CA 1
ATOM 1051 C C . LYS A 1 128 ? 3.285 -2.493 -18.663 1.00 86.06 128 LYS A C 1
ATOM 1053 O O . LYS A 1 128 ? 2.609 -2.338 -19.675 1.00 86.06 128 LYS A O 1
ATOM 1058 N N . LEU A 1 129 ? 4.369 -1.753 -18.412 1.00 83.44 129 LEU A N 1
ATOM 1059 C CA . LEU A 1 129 ? 4.824 -0.678 -19.302 1.00 83.44 129 LEU A CA 1
ATOM 1060 C C . LEU A 1 129 ? 5.206 -1.189 -20.699 1.00 83.44 129 LEU A C 1
ATOM 1062 O O . LEU A 1 129 ? 4.888 -0.545 -21.698 1.00 83.44 129 LEU A O 1
ATOM 1066 N N . MET A 1 130 ? 5.871 -2.341 -20.782 1.00 82.00 130 MET A N 1
ATOM 1067 C CA . MET A 1 130 ? 6.245 -2.981 -22.046 1.00 82.00 130 MET A CA 1
ATOM 1068 C C . MET A 1 130 ? 4.999 -3.397 -22.841 1.00 82.00 130 MET A C 1
ATOM 1070 O O . MET A 1 130 ? 4.926 -3.130 -24.042 1.00 82.00 130 MET A O 1
ATOM 1074 N N . ASN A 1 131 ? 4.005 -3.986 -22.167 1.00 81.81 131 ASN A N 1
ATOM 1075 C CA . ASN A 1 131 ? 2.743 -4.403 -22.782 1.00 81.81 131 ASN A CA 1
ATOM 1076 C C . ASN A 1 131 ? 1.937 -3.213 -23.322 1.00 81.81 131 ASN A C 1
ATOM 1078 O O . ASN A 1 131 ? 1.472 -3.256 -24.461 1.00 81.81 131 ASN A O 1
ATOM 1082 N N . ASP A 1 132 ? 1.803 -2.144 -22.535 1.00 79.44 132 ASP A 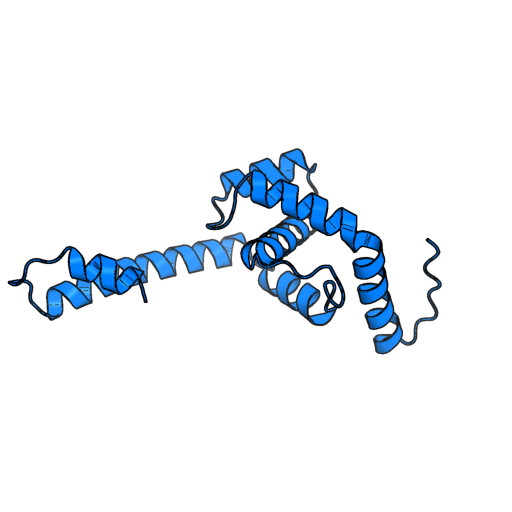N 1
ATOM 1083 C CA . ASP A 1 132 ? 0.931 -1.017 -22.882 1.00 79.44 132 ASP A CA 1
ATOM 1084 C C . ASP A 1 132 ? 1.576 -0.054 -23.888 1.00 79.44 132 ASP A C 1
ATOM 1086 O O . ASP A 1 132 ? 0.894 0.504 -24.749 1.00 79.44 132 ASP A O 1
ATOM 1090 N N . PHE A 1 133 ? 2.897 0.145 -23.811 1.00 72.94 133 PHE A N 1
ATOM 1091 C CA . PHE A 1 133 ? 3.585 1.179 -24.591 1.00 72.94 133 PHE A CA 1
ATOM 1092 C C . PHE A 1 133 ? 4.481 0.641 -25.712 1.00 72.94 133 PHE A C 1
ATOM 1094 O O . PHE A 1 133 ? 5.110 1.452 -26.393 1.00 72.94 133 PHE A O 1
ATOM 1101 N N . LYS A 1 134 ? 4.577 -0.689 -25.911 1.00 66.50 134 LYS A N 1
ATOM 1102 C CA . LYS A 1 134 ? 5.521 -1.344 -26.855 1.00 66.50 134 LYS A CA 1
ATOM 1103 C C . LYS A 1 134 ? 6.941 -0.767 -26.776 1.00 66.50 134 LYS A C 1
ATOM 1105 O O . LYS A 1 134 ? 7.678 -0.722 -27.761 1.00 66.50 134 LYS A O 1
ATOM 1110 N N . ARG A 1 135 ? 7.303 -0.240 -25.608 1.00 56.31 135 ARG A N 1
ATOM 1111 C CA . ARG A 1 135 ? 8.614 0.345 -25.362 1.00 56.31 135 ARG A CA 1
ATOM 1112 C C . ARG A 1 135 ? 9.612 -0.799 -25.298 1.00 56.31 135 ARG A C 1
ATOM 1114 O O . ARG A 1 135 ? 9.263 -1.853 -24.807 1.00 56.31 135 ARG A O 1
ATOM 1121 N N . ASN A 1 136 ? 10.823 -0.602 -25.807 1.00 55.50 136 ASN A N 1
ATOM 1122 C CA . ASN A 1 136 ? 11.914 -1.566 -25.676 1.00 55.50 136 ASN A CA 1
ATOM 1123 C C . ASN A 1 136 ?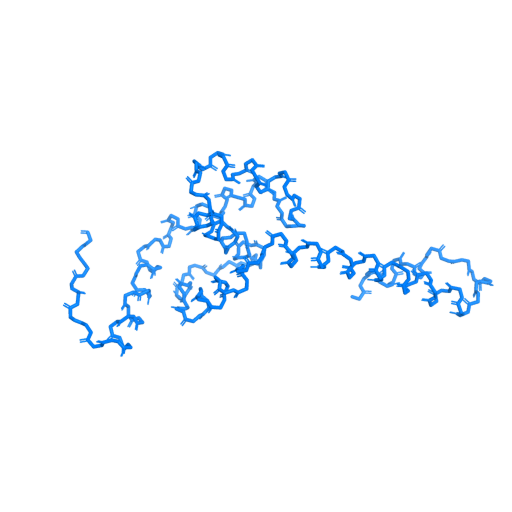 12.898 -0.992 -24.649 1.00 55.50 136 ASN A C 1
ATOM 1125 O O . ASN A 1 136 ? 13.936 -0.444 -25.010 1.00 55.50 136 ASN A O 1
ATOM 1129 N N . VAL A 1 137 ? 12.482 -0.954 -23.379 1.00 57.44 137 VAL A N 1
ATOM 1130 C CA . VAL A 1 137 ? 13.300 -0.399 -22.292 1.00 57.44 137 VAL A CA 1
ATOM 1131 C C . VAL A 1 137 ? 13.951 -1.561 -21.561 1.00 57.44 137 VAL A C 1
ATOM 1133 O O . VAL A 1 137 ? 13.303 -2.294 -20.816 1.00 57.44 137 VAL A O 1
ATOM 1136 N N . GLU A 1 138 ? 15.245 -1.729 -21.805 1.00 55.22 138 GLU A N 1
ATOM 1137 C CA . GLU A 1 138 ? 16.083 -2.649 -21.051 1.00 55.22 138 GLU A CA 1
ATOM 1138 C C . GLU A 1 138 ? 16.323 -2.044 -19.662 1.00 55.22 138 GLU A C 1
ATOM 1140 O O . GLU A 1 138 ? 17.025 -1.045 -19.503 1.00 55.22 138 GLU A O 1
ATOM 1145 N N . VAL A 1 139 ? 15.663 -2.607 -18.650 1.00 56.69 139 VAL A N 1
ATOM 1146 C CA . VAL A 1 139 ? 15.915 -2.249 -17.252 1.00 56.69 139 VAL A CA 1
ATOM 1147 C C . VAL A 1 139 ? 17.138 -3.042 -16.808 1.00 56.69 139 VAL A C 1
ATOM 1149 O O . VAL A 1 139 ? 17.051 -4.250 -16.596 1.00 56.69 139 VAL A O 1
ATOM 1152 N N . ILE A 1 140 ? 18.284 -2.366 -16.732 1.00 51.56 140 ILE A N 1
ATOM 1153 C CA . ILE A 1 140 ? 19.533 -2.937 -16.222 1.00 51.56 140 ILE A CA 1
ATOM 1154 C C . ILE A 1 140 ? 19.468 -2.916 -14.688 1.00 51.56 140 ILE A C 1
ATOM 1156 O O . ILE A 1 140 ? 19.173 -1.872 -14.101 1.00 51.56 140 ILE A O 1
ATOM 1160 N N . TRP A 1 141 ? 19.698 -4.078 -14.071 1.00 54.09 141 TRP A N 1
ATOM 1161 C CA . TRP A 1 141 ? 19.605 -4.318 -12.625 1.00 54.09 141 TRP A CA 1
ATOM 1162 C C . TRP A 1 141 ? 20.955 -4.203 -11.926 1.00 54.09 141 TRP A C 1
ATOM 1164 O O . TRP A 1 141 ? 21.946 -4.720 -12.488 1.00 54.09 141 TRP A O 1
#

Foldseek 3Di:
DVVLVVLVVPDDPPDDPVRSVVVVVVVVVVVVVVVVVCCVVLVCLVVLVVVCVLLVLCPPADDDPDPLLVVLLSQLVSCCVVPNDDLVVSLVVCVVVPPVSDDPVSSVVSVVSCVRCVVSSVVSNVVSCCVPPVDPDDDDD

pLDDT: mean 75.04, std 12.38, range [46.41, 91.25]

Secondary structure (DSSP, 8-state):
-HHHHHHHTTS-TT--HHHHHHHHHHHHHHHHHHHHHHHHHTTTHHHHHHHHHHHTTTTTS---S-HHHHHHHHHHHHHHHHS---HHHHHHHHHHTT-TT--HHHHHHHHHHHHHTHHHHHHHHHHHHHHHH--------

Nearest PDB structures (foldseek):
  5c22-assembly4_D  TM=1.957E-01  e=8.562E+00  Escherichia coli
  5c22-assembly3_C  TM=1.892E-01  e=7.686E+00  Escherichia coli